Protein AF-A0A2V8DUU5-F1 (afdb_monomer_lite)

Structure (mmCIF, N/CA/C/O backbone):
data_AF-A0A2V8DUU5-F1
#
_entry.id   AF-A0A2V8DUU5-F1
#
loop_
_atom_site.group_PDB
_atom_site.id
_atom_site.type_symbol
_atom_site.label_atom_id
_atom_site.label_alt_id
_atom_site.label_comp_id
_atom_site.label_asym_id
_atom_site.label_entity_id
_atom_site.label_seq_id
_atom_site.pdbx_PDB_ins_code
_atom_site.Cartn_x
_atom_site.Cartn_y
_atom_site.Cartn_z
_atom_site.occupancy
_atom_site.B_iso_or_equiv
_atom_site.auth_seq_id
_atom_site.auth_comp_id
_atom_site.auth_asym_id
_atom_site.auth_atom_id
_atom_site.pdbx_PDB_model_num
ATOM 1 N N . VAL A 1 1 ? -7.446 -11.261 8.308 1.00 79.44 1 VAL A N 1
ATOM 2 C CA . VAL A 1 1 ? -7.338 -10.380 7.118 1.00 79.44 1 VAL A CA 1
ATOM 3 C C . VAL A 1 1 ? -8.098 -9.105 7.438 1.00 79.44 1 VAL A C 1
ATOM 5 O O . VAL A 1 1 ? -9.087 -9.216 8.153 1.00 79.44 1 VAL A O 1
ATOM 8 N N . GLY A 1 2 ? -7.626 -7.940 6.999 1.00 85.62 2 GLY A N 1
ATOM 9 C CA . GLY A 1 2 ? -8.316 -6.658 7.188 1.00 85.62 2 GLY A CA 1
ATOM 10 C C . GLY A 1 2 ? -8.576 -5.980 5.847 1.00 85.62 2 GLY A C 1
ATOM 11 O O . GLY A 1 2 ? -7.905 -6.306 4.865 1.00 85.62 2 GLY A O 1
ATOM 12 N N . THR A 1 3 ? -9.528 -5.055 5.820 1.00 90.81 3 THR A N 1
ATOM 13 C CA . THR A 1 3 ? -9.942 -4.325 4.614 1.00 90.81 3 THR A CA 1
ATOM 14 C C . THR A 1 3 ? -9.592 -2.851 4.772 1.00 90.81 3 THR A C 1
ATOM 16 O O . THR A 1 3 ? -9.821 -2.277 5.831 1.00 90.81 3 THR A O 1
ATOM 19 N N . VAL A 1 4 ? -9.029 -2.225 3.736 1.00 90.50 4 VAL A N 1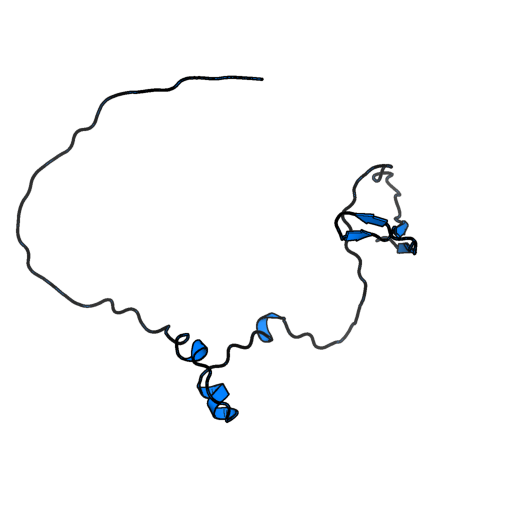
ATOM 20 C CA . VAL A 1 4 ? -8.810 -0.770 3.728 1.00 90.50 4 VAL A CA 1
ATOM 21 C C . VAL A 1 4 ? -10.163 -0.085 3.547 1.00 90.50 4 VAL A C 1
ATOM 23 O O . VAL A 1 4 ? -10.804 -0.289 2.519 1.00 90.50 4 VAL A O 1
ATOM 26 N N . SER A 1 5 ? -10.589 0.706 4.530 1.00 90.62 5 SER A N 1
ATOM 27 C CA . SER A 1 5 ? -11.880 1.406 4.515 1.00 90.62 5 SER A CA 1
ATOM 28 C C . SER A 1 5 ? -11.758 2.857 4.052 1.00 90.62 5 SER A C 1
ATOM 30 O O . SER A 1 5 ? -12.640 3.351 3.353 1.00 90.62 5 SER A O 1
ATOM 32 N N . GLN A 1 6 ? -10.649 3.537 4.363 1.00 91.12 6 GLN A N 1
ATOM 33 C CA . GLN A 1 6 ? -10.420 4.917 3.926 1.00 91.12 6 GLN A CA 1
ATOM 34 C C . GLN A 1 6 ? -8.934 5.233 3.735 1.00 91.12 6 GLN A C 1
ATOM 36 O O . GLN A 1 6 ? -8.104 4.872 4.566 1.00 91.12 6 GLN A O 1
ATOM 41 N N . ILE A 1 7 ? -8.610 6.003 2.694 1.00 92.56 7 ILE A N 1
ATOM 42 C CA . ILE A 1 7 ? -7.310 6.667 2.522 1.00 92.56 7 ILE A CA 1
ATOM 43 C C . ILE A 1 7 ? -7.544 8.176 2.654 1.00 92.56 7 ILE A C 1
ATOM 45 O O . ILE A 1 7 ? -8.390 8.737 1.958 1.00 92.56 7 ILE A O 1
ATOM 49 N N . ARG A 1 8 ? -6.822 8.845 3.557 1.00 93.19 8 ARG A N 1
ATOM 50 C CA . ARG A 1 8 ? -6.880 10.303 3.732 1.00 93.19 8 ARG A CA 1
ATOM 51 C C . ARG A 1 8 ? -5.931 10.967 2.743 1.00 93.19 8 ARG A C 1
ATOM 53 O O . ARG A 1 8 ? -4.725 10.749 2.807 1.00 93.19 8 ARG A O 1
ATOM 60 N N . LEU A 1 9 ? -6.472 11.807 1.864 1.00 91.62 9 LEU A N 1
ATOM 61 C CA . LEU A 1 9 ? -5.721 12.520 0.819 1.00 91.62 9 LEU A CA 1
ATOM 62 C C . LEU A 1 9 ? -5.094 13.839 1.312 1.00 91.62 9 LEU A C 1
ATOM 64 O O . LEU A 1 9 ? -4.756 14.709 0.517 1.00 91.62 9 LEU A O 1
ATOM 68 N N . GLN A 1 10 ? -4.937 13.985 2.628 1.00 93.44 10 GLN A N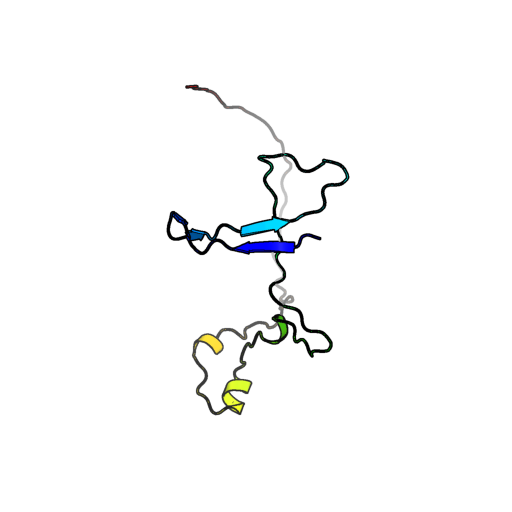 1
ATOM 69 C CA . GLN A 1 10 ? -4.241 15.086 3.291 1.00 93.44 10 GLN A CA 1
ATOM 70 C C . GLN A 1 10 ? -2.940 14.521 3.885 1.00 93.44 10 GLN A C 1
ATOM 72 O O . GLN A 1 10 ? -2.946 14.078 5.037 1.00 93.44 10 GLN A O 1
ATOM 77 N N . PRO A 1 11 ? -1.855 14.420 3.095 1.00 92.38 11 PRO A N 1
ATOM 78 C CA . PRO A 1 11 ? -0.610 13.837 3.570 1.00 92.38 11 PRO A CA 1
ATOM 79 C C . PRO A 1 11 ? 0.106 14.758 4.558 1.00 92.38 11 PRO A C 1
ATOM 81 O O . PRO A 1 11 ? 0.022 15.982 4.467 1.00 92.38 11 PRO A O 1
ATOM 84 N N . VAL A 1 12 ? 0.886 14.156 5.453 1.00 94.19 12 VAL A N 1
ATOM 85 C CA . VAL A 1 12 ? 1.849 14.870 6.301 1.00 94.19 12 VAL A CA 1
ATOM 86 C C . VAL A 1 12 ? 3.254 14.561 5.792 1.00 94.19 12 VAL A C 1
ATOM 88 O O . VAL A 1 12 ? 3.574 13.399 5.533 1.00 94.19 12 VAL A O 1
ATOM 91 N N . VAL A 1 13 ? 4.086 15.592 5.636 1.00 93.62 13 VAL A N 1
ATOM 92 C CA . VAL A 1 13 ? 5.482 15.461 5.194 1.00 93.62 13 VAL A CA 1
ATOM 93 C C . VAL A 1 13 ? 6.409 15.752 6.369 1.00 93.62 13 VAL A C 1
ATOM 95 O O . VAL A 1 13 ? 6.372 16.841 6.935 1.00 93.62 13 VAL A O 1
ATOM 98 N N . VAL A 1 14 ? 7.253 14.784 6.726 1.00 96.12 14 VAL A N 1
ATOM 99 C CA . VAL A 1 14 ? 8.270 14.909 7.783 1.00 96.12 14 VAL A CA 1
ATOM 100 C C . VAL A 1 14 ? 9.574 14.330 7.248 1.00 96.12 14 VAL A C 1
ATOM 102 O O . VAL A 1 14 ? 9.572 13.225 6.720 1.00 96.12 14 VAL A O 1
ATOM 105 N N . GLN A 1 15 ? 10.685 15.071 7.346 1.00 94.44 15 GLN A N 1
ATOM 106 C CA . GLN A 1 15 ? 12.018 14.615 6.900 1.00 94.44 15 GLN A CA 1
ATOM 107 C C . GLN A 1 15 ? 12.034 14.062 5.454 1.00 94.44 15 GLN A C 1
ATOM 109 O O . GLN A 1 15 ? 12.662 13.046 5.171 1.00 94.44 15 GLN A O 1
ATOM 114 N N . ASN A 1 16 ? 11.327 14.731 4.534 1.00 94.19 16 ASN A N 1
ATOM 115 C CA . ASN A 1 16 ? 11.126 14.319 3.132 1.00 94.19 16 ASN A CA 1
ATOM 116 C C . ASN A 1 16 ? 10.337 13.004 2.927 1.00 94.19 16 ASN A C 1
ATOM 118 O O . ASN A 1 16 ? 10.271 12.497 1.809 1.00 94.19 16 ASN A O 1
ATOM 122 N N . VAL A 1 17 ? 9.694 12.470 3.970 1.00 94.00 17 VAL A N 1
ATOM 123 C CA . VAL A 1 17 ? 8.802 11.303 3.898 1.00 94.00 17 VAL A CA 1
ATOM 124 C C . VAL A 1 17 ? 7.345 11.766 3.867 1.00 94.00 17 VAL A C 1
ATOM 126 O O . VAL A 1 17 ? 6.852 12.369 4.821 1.00 94.00 17 VAL A O 1
ATOM 129 N N . THR A 1 18 ? 6.639 11.455 2.779 1.00 93.50 18 THR A N 1
ATOM 130 C CA . THR A 1 18 ? 5.207 11.750 2.604 1.00 93.50 18 THR A CA 1
ATOM 131 C C . THR A 1 18 ? 4.353 10.606 3.147 1.00 93.50 18 THR A C 1
ATOM 133 O O . THR A 1 18 ? 4.398 9.495 2.621 1.00 93.50 18 THR A O 1
ATOM 136 N N . THR A 1 19 ? 3.541 10.874 4.171 1.00 93.81 19 THR A N 1
ATOM 137 C CA . THR A 1 19 ? 2.710 9.862 4.845 1.00 93.81 19 THR A CA 1
ATOM 138 C C . THR A 1 19 ? 1.221 10.111 4.616 1.00 93.81 19 THR A C 1
ATOM 140 O O . THR A 1 19 ? 0.707 11.174 4.963 1.00 93.81 19 THR A O 1
ATOM 143 N N . TYR A 1 20 ? 0.512 9.107 4.088 1.00 93.12 20 TYR A N 1
ATOM 144 C CA . TYR A 1 20 ? -0.946 9.114 3.923 1.00 93.12 20 TYR A CA 1
ATOM 145 C C . TYR A 1 20 ? -1.620 8.290 5.027 1.00 93.12 20 TYR A C 1
ATOM 147 O O . TYR A 1 20 ? -1.414 7.079 5.131 1.00 93.12 20 TYR A O 1
ATOM 155 N N . GLY A 1 21 ? -2.457 8.935 5.843 1.00 91.69 21 GLY A N 1
ATOM 156 C CA . GLY A 1 21 ? -3.225 8.249 6.883 1.00 91.69 21 GLY A CA 1
ATOM 157 C C . GLY A 1 21 ? -4.255 7.294 6.274 1.00 91.69 21 GLY A C 1
ATOM 158 O O . GLY A 1 21 ? -5.112 7.722 5.506 1.00 91.69 21 GLY A O 1
ATOM 159 N N . THR A 1 22 ? -4.194 6.010 6.626 1.00 91.62 22 THR A N 1
ATOM 160 C CA . THR A 1 22 ? -5.105 4.972 6.113 1.00 91.62 22 THR A CA 1
ATOM 161 C C . THR A 1 22 ? -5.859 4.320 7.269 1.00 91.62 22 THR A C 1
ATOM 163 O O . THR A 1 22 ? -5.248 3.962 8.275 1.00 91.62 22 THR A O 1
ATOM 166 N N . ILE A 1 23 ? -7.176 4.163 7.131 1.00 92.00 23 ILE A N 1
ATOM 167 C CA . ILE A 1 23 ? -8.042 3.443 8.074 1.00 92.00 23 ILE A CA 1
ATOM 168 C C . ILE A 1 23 ? -8.267 2.028 7.534 1.00 92.00 23 ILE A C 1
ATOM 170 O O . ILE A 1 23 ? -8.483 1.834 6.333 1.00 92.00 23 ILE A O 1
ATOM 174 N N . ILE A 1 24 ? -8.138 1.036 8.416 1.00 92.31 24 ILE A N 1
ATOM 175 C CA . ILE A 1 24 ? -8.194 -0.388 8.082 1.00 92.31 24 ILE A CA 1
ATOM 176 C C . ILE A 1 24 ? -9.080 -1.088 9.105 1.00 92.31 24 ILE A C 1
ATOM 178 O O . ILE A 1 24 ? -8.789 -1.073 10.302 1.00 92.31 24 ILE A O 1
ATOM 182 N N . ASP A 1 25 ? -10.112 -1.760 8.615 1.00 92.12 25 ASP A N 1
ATOM 183 C CA . ASP A 1 25 ? -11.061 -2.488 9.442 1.00 92.12 25 ASP A CA 1
ATOM 184 C C . ASP A 1 25 ? -10.556 -3.924 9.640 1.00 92.12 25 ASP A C 1
ATOM 186 O O . ASP A 1 25 ? -10.277 -4.653 8.679 1.00 92.12 25 ASP A O 1
ATOM 190 N N . VAL A 1 26 ? -10.412 -4.340 10.902 1.00 91.94 26 VAL A N 1
ATOM 191 C CA . VAL A 1 26 ? -9.878 -5.656 11.284 1.00 91.94 26 VAL A CA 1
ATOM 192 C C . VAL A 1 26 ? -10.810 -6.323 12.303 1.00 91.94 26 VAL A C 1
ATOM 194 O O . VAL A 1 26 ? -11.042 -5.753 13.369 1.00 91.94 26 VAL A O 1
ATOM 197 N N . PRO A 1 27 ? -11.313 -7.547 12.046 1.00 91.69 27 PRO A N 1
ATOM 198 C CA . PRO A 1 27 ? -12.106 -8.286 13.027 1.00 91.69 27 PRO A CA 1
ATOM 199 C C . PRO A 1 27 ? -11.295 -8.609 14.295 1.00 91.69 27 PRO A C 1
ATOM 201 O O . PRO A 1 27 ? -10.339 -9.381 14.243 1.00 91.69 27 PRO A O 1
ATOM 204 N N . ASN A 1 28 ? -11.702 -8.058 15.443 1.00 92.44 28 ASN A N 1
ATOM 205 C CA . ASN A 1 28 ? -11.018 -8.195 16.739 1.00 92.44 28 ASN A CA 1
ATOM 206 C C . ASN A 1 28 ? -11.868 -8.988 17.754 1.00 92.44 28 ASN A C 1
ATOM 208 O O . ASN A 1 28 ? -12.138 -8.508 18.852 1.00 92.44 28 ASN A O 1
ATOM 212 N N . LYS A 1 29 ? -12.331 -10.190 17.375 1.00 91.69 29 LYS A N 1
ATOM 213 C CA . LYS A 1 29 ? -13.256 -11.007 18.196 1.00 91.69 29 LYS A CA 1
ATOM 214 C C . LYS A 1 29 ? -12.721 -11.314 19.602 1.00 91.69 29 LYS A C 1
ATOM 216 O O . LYS A 1 29 ? -13.489 -11.319 20.553 1.00 91.69 29 LYS A O 1
ATOM 221 N N . ASP A 1 30 ? -11.409 -11.506 19.717 1.00 91.75 30 ASP A N 1
ATOM 222 C CA . ASP A 1 30 ? -10.736 -11.870 20.970 1.00 91.75 30 ASP A CA 1
ATOM 223 C C . ASP A 1 30 ? -10.259 -10.647 21.785 1.00 91.75 30 ASP A C 1
ATOM 225 O O . ASP A 1 30 ? -9.537 -10.814 22.766 1.00 91.75 30 ASP A O 1
ATOM 229 N N . LEU A 1 31 ? -10.561 -9.416 21.341 1.00 89.00 31 LEU A N 1
ATOM 230 C CA . LEU A 1 31 ? -10.113 -8.147 21.947 1.00 89.00 31 LEU A CA 1
ATOM 231 C C . LEU A 1 31 ? -8.586 -8.029 22.170 1.00 89.00 31 LEU A C 1
ATOM 233 O O . LEU A 1 31 ? -8.115 -7.276 23.025 1.00 89.00 31 LEU A O 1
ATOM 237 N N . LYS A 1 32 ? -7.791 -8.750 21.368 1.00 89.94 32 LYS A N 1
ATOM 238 C CA . LYS A 1 32 ? -6.318 -8.783 21.449 1.00 89.94 32 LYS A CA 1
ATOM 239 C C . LYS A 1 32 ? -5.663 -7.481 20.988 1.00 89.94 32 LYS A C 1
ATOM 241 O O . LYS A 1 32 ? -4.577 -7.153 21.458 1.00 89.94 32 LYS A O 1
ATOM 246 N N . LEU A 1 33 ? -6.306 -6.744 20.080 1.00 90.44 33 LEU A N 1
ATOM 247 C CA . LEU A 1 33 ? -5.847 -5.424 19.643 1.00 90.44 33 LEU A CA 1
ATOM 248 C C . LEU A 1 33 ? -6.426 -4.341 20.562 1.00 90.44 33 LEU A C 1
ATOM 250 O O . LEU A 1 33 ? -7.645 -4.246 20.710 1.00 90.44 33 LEU A O 1
ATOM 254 N N . LYS A 1 34 ? -5.548 -3.524 21.152 1.00 92.00 34 LYS A N 1
ATOM 255 C CA . LYS A 1 34 ? -5.885 -2.393 22.030 1.00 92.00 34 LYS A CA 1
ATOM 256 C C . LYS A 1 34 ? -5.544 -1.054 21.355 1.00 92.00 34 LYS A C 1
ATOM 258 O O . LYS A 1 34 ? -4.622 -1.012 20.536 1.00 92.00 34 LYS A O 1
ATOM 263 N N . PRO A 1 35 ? -6.232 0.051 21.704 1.00 92.00 35 PRO A N 1
ATOM 264 C CA . PRO A 1 35 ? -5.844 1.392 21.268 1.00 92.00 35 PRO A CA 1
ATOM 265 C C . PRO A 1 35 ? -4.381 1.704 21.617 1.00 92.00 35 PRO A C 1
ATOM 267 O O . PRO A 1 35 ? -3.893 1.299 22.670 1.00 92.00 35 PRO A O 1
ATOM 270 N N . GLY A 1 36 ? -3.681 2.410 20.726 1.00 91.88 36 GLY A N 1
ATOM 271 C CA . GLY A 1 36 ? -2.267 2.768 20.903 1.00 91.88 36 GLY A CA 1
ATOM 272 C C . GLY A 1 36 ? -1.251 1.658 20.590 1.00 91.88 36 G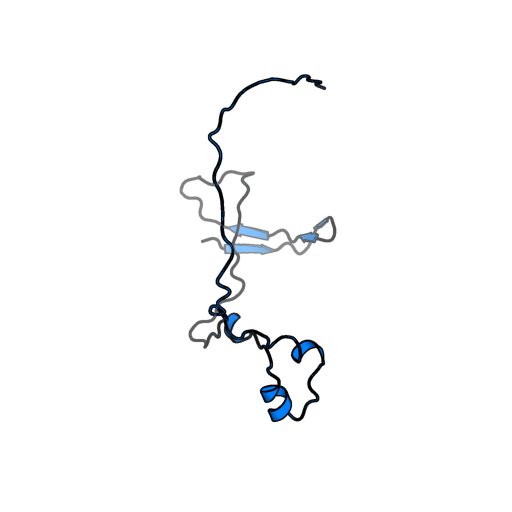LY A C 1
ATOM 273 O O . GLY A 1 36 ? -0.053 1.914 20.660 1.00 91.88 36 GLY A O 1
ATOM 274 N N . MET A 1 37 ? -1.679 0.445 20.217 1.00 95.56 37 MET A N 1
ATOM 275 C CA . MET A 1 37 ? -0.750 -0.604 19.777 1.00 95.56 37 MET A CA 1
ATOM 276 C C . MET A 1 37 ? -0.180 -0.326 18.380 1.00 95.56 37 MET A C 1
ATOM 278 O O . MET A 1 37 ? -0.923 -0.102 17.425 1.00 95.56 37 MET A O 1
ATOM 282 N N . THR A 1 38 ? 1.140 -0.450 18.239 1.00 93.31 38 THR A N 1
ATOM 283 C CA . THR A 1 38 ? 1.823 -0.445 16.938 1.00 93.31 38 THR A CA 1
ATOM 284 C C . THR A 1 38 ? 1.638 -1.786 16.228 1.00 93.31 38 THR A C 1
ATOM 286 O O . THR A 1 38 ? 1.900 -2.841 16.806 1.00 93.31 38 THR A O 1
ATOM 289 N N . ALA A 1 39 ? 1.244 -1.757 14.953 1.00 89.44 39 ALA A N 1
ATOM 290 C CA . ALA A 1 39 ? 1.111 -2.944 14.111 1.00 89.44 39 ALA A CA 1
ATOM 291 C C . ALA A 1 39 ? 1.936 -2.805 12.825 1.00 89.44 39 ALA A C 1
ATOM 293 O O . ALA A 1 39 ? 1.831 -1.809 12.113 1.00 89.44 39 ALA A O 1
ATOM 294 N N . ASN A 1 40 ? 2.717 -3.837 12.495 1.00 92.19 40 ASN A N 1
ATOM 295 C CA . ASN A 1 40 ? 3.362 -3.956 11.189 1.00 92.19 40 ASN A CA 1
ATOM 296 C C . ASN A 1 40 ? 2.396 -4.615 10.200 1.00 92.19 40 ASN A C 1
ATOM 298 O O . ASN A 1 40 ? 1.849 -5.683 10.480 1.00 92.19 40 ASN A O 1
ATOM 302 N N . LEU A 1 41 ? 2.201 -3.997 9.036 1.00 89.94 41 LEU A N 1
ATOM 303 C CA . LEU A 1 41 ? 1.217 -4.423 8.042 1.00 89.94 41 LEU A CA 1
ATOM 304 C C . LEU A 1 41 ? 1.886 -4.739 6.701 1.00 89.94 41 LEU A C 1
ATOM 306 O O . LEU A 1 41 ? 2.833 -4.077 6.287 1.00 89.94 41 LEU A O 1
ATOM 310 N N . LYS A 1 42 ? 1.360 -5.747 5.999 1.00 91.50 42 LYS A N 1
ATOM 311 C CA . LYS A 1 42 ? 1.725 -6.068 4.612 1.00 91.50 42 LYS A CA 1
ATOM 312 C C . LYS A 1 42 ? 0.495 -5.852 3.739 1.00 91.50 42 LYS A C 1
ATOM 314 O O . LYS A 1 42 ? -0.474 -6.599 3.853 1.00 91.50 42 LYS A O 1
ATOM 319 N N . VAL A 1 43 ? 0.528 -4.824 2.895 1.00 90.81 43 VAL A N 1
ATOM 320 C CA . VAL A 1 43 ? -0.591 -4.448 2.020 1.00 90.81 43 VAL A CA 1
ATOM 321 C C . VAL A 1 43 ? -0.407 -5.093 0.649 1.00 90.81 43 VAL A C 1
ATOM 323 O O . VAL A 1 43 ? 0.624 -4.910 0.003 1.00 90.81 43 VAL A O 1
ATOM 326 N N . GLN A 1 44 ? -1.406 -5.848 0.187 1.00 91.44 44 GLN A N 1
ATOM 327 C CA . GLN A 1 44 ? -1.407 -6.413 -1.160 1.00 91.44 44 GLN A CA 1
ATOM 328 C C . GLN A 1 44 ? -2.060 -5.433 -2.143 1.00 91.44 44 GLN A C 1
ATOM 330 O O . GLN A 1 44 ? -3.280 -5.348 -2.212 1.00 91.44 44 GLN A O 1
ATOM 335 N N . ILE A 1 45 ? -1.241 -4.724 -2.925 1.00 92.19 45 ILE A N 1
ATOM 336 C CA . ILE A 1 45 ? -1.715 -3.749 -3.927 1.00 92.19 45 ILE A CA 1
ATOM 337 C C . ILE A 1 45 ? -2.217 -4.391 -5.230 1.00 92.19 45 ILE A C 1
ATOM 339 O O . ILE A 1 45 ? -3.010 -3.799 -5.953 1.00 92.19 45 ILE A O 1
ATOM 343 N N . ALA A 1 46 ? -1.748 -5.601 -5.551 1.00 92.19 46 ALA A N 1
ATOM 344 C CA . ALA A 1 46 ? -2.099 -6.297 -6.781 1.00 92.19 46 ALA A CA 1
ATOM 345 C C . ALA A 1 46 ? -2.077 -7.820 -6.597 1.00 92.19 46 ALA A C 1
ATOM 347 O O . ALA A 1 46 ? -1.285 -8.382 -5.832 1.00 92.19 46 ALA A O 1
ATOM 348 N N . ARG A 1 47 ? -2.935 -8.502 -7.357 1.00 92.56 47 ARG A N 1
ATOM 349 C CA . ARG A 1 47 ? -2.934 -9.957 -7.524 1.00 92.56 47 ARG A CA 1
ATOM 350 C C . ARG A 1 47 ? -3.180 -10.286 -8.992 1.00 92.56 47 ARG A C 1
ATOM 352 O O . ARG A 1 47 ? -3.993 -9.635 -9.648 1.00 92.56 47 ARG A O 1
ATOM 359 N N . ARG A 1 48 ? -2.464 -11.285 -9.499 1.00 94.19 48 ARG A N 1
ATOM 360 C CA . ARG A 1 48 ? -2.682 -11.927 -10.799 1.00 94.19 48 ARG A CA 1
ATOM 361 C C . ARG A 1 48 ? -2.560 -13.434 -10.572 1.00 94.19 48 ARG A C 1
ATOM 363 O O . ARG A 1 48 ? -1.681 -13.851 -9.815 1.00 94.19 48 ARG A O 1
ATOM 370 N N . ALA A 1 49 ? -3.471 -14.203 -11.149 1.00 94.75 49 ALA A N 1
ATOM 371 C CA . ALA A 1 49 ? -3.392 -15.659 -11.225 1.00 94.75 49 ALA A CA 1
ATOM 372 C C . ALA A 1 49 ? -2.884 -16.051 -12.621 1.00 94.75 49 ALA A C 1
ATOM 374 O O . ALA A 1 49 ? -2.900 -15.210 -13.518 1.00 94.75 49 ALA A O 1
ATOM 375 N N . ASP A 1 50 ? -2.403 -17.285 -12.770 1.00 94.50 50 ASP A N 1
ATOM 376 C CA . ASP A 1 50 ? -2.161 -17.928 -14.073 1.00 94.50 50 ASP A CA 1
ATOM 377 C C . ASP A 1 50 ? -1.240 -17.146 -15.033 1.00 94.50 50 ASP A C 1
ATOM 379 O O . ASP A 1 50 ? -1.403 -17.150 -16.250 1.00 94.50 50 ASP A O 1
ATOM 383 N N . VAL A 1 51 ? -0.230 -16.474 -14.466 1.00 94.44 51 VAL A N 1
ATOM 384 C CA . VAL A 1 51 ? 0.813 -15.740 -15.202 1.00 94.44 51 VAL A CA 1
ATOM 385 C C . VAL A 1 51 ? 2.155 -16.466 -15.151 1.00 94.44 51 VAL A C 1
ATOM 387 O O . VAL A 1 51 ? 2.538 -17.006 -14.111 1.00 94.44 51 VAL A O 1
ATOM 390 N N . LEU A 1 52 ? 2.918 -16.404 -16.246 1.00 93.50 52 LEU A N 1
ATOM 391 C CA . LEU A 1 52 ? 4.320 -16.823 -16.262 1.00 93.50 52 LEU A CA 1
ATOM 392 C C . LEU A 1 52 ? 5.155 -15.872 -15.387 1.00 93.50 52 LEU A C 1
ATOM 394 O O . LEU A 1 52 ? 5.031 -14.651 -15.485 1.00 93.50 52 LEU A O 1
ATOM 398 N N . ARG A 1 53 ? 6.007 -16.423 -14.514 1.00 93.19 53 ARG A N 1
ATOM 399 C CA . ARG A 1 53 ? 6.824 -15.650 -13.563 1.00 93.19 53 ARG A CA 1
ATOM 400 C C . ARG A 1 53 ? 8.291 -16.030 -13.724 1.00 93.19 53 ARG A C 1
ATOM 402 O O . ARG A 1 53 ? 8.656 -17.176 -13.488 1.00 93.19 53 ARG A O 1
ATOM 409 N N . VAL A 1 54 ? 9.125 -15.058 -14.081 1.00 93.25 54 VAL A N 1
ATOM 410 C CA . VAL A 1 54 ? 10.584 -15.221 -14.163 1.00 93.25 54 VAL A CA 1
ATOM 411 C C . VAL A 1 54 ? 11.211 -14.720 -12.854 1.00 93.25 54 VAL A C 1
ATOM 413 O O . VAL A 1 54 ? 10.894 -13.607 -12.431 1.00 93.25 54 VAL A O 1
ATOM 416 N N . PRO A 1 55 ? 12.082 -15.494 -12.176 1.00 93.12 55 PRO A N 1
ATOM 417 C CA . PRO A 1 55 ? 12.782 -15.016 -10.985 1.00 93.12 55 PRO A CA 1
ATOM 418 C C . PRO A 1 55 ? 13.740 -13.862 -11.308 1.00 93.12 55 PRO A C 1
ATOM 420 O O . PRO A 1 55 ? 14.492 -13.941 -12.277 1.00 93.12 55 PRO A O 1
ATOM 423 N N . ASN A 1 56 ? 13.825 -12.848 -10.439 1.00 93.31 56 ASN A N 1
ATOM 424 C CA . ASN A 1 56 ? 14.743 -11.706 -10.617 1.00 93.31 56 ASN A CA 1
ATOM 425 C C . ASN A 1 56 ? 16.218 -12.118 -10.810 1.00 93.31 56 ASN A C 1
ATOM 427 O O . ASN A 1 56 ? 16.989 -11.378 -11.414 1.00 93.31 56 ASN A O 1
ATOM 431 N N . ALA A 1 57 ? 16.621 -13.291 -10.309 1.00 90.38 57 ALA A N 1
ATOM 432 C CA . ALA A 1 57 ? 17.959 -13.836 -10.521 1.00 90.38 57 ALA A CA 1
ATOM 433 C C . ALA A 1 57 ? 18.246 -14.186 -11.994 1.00 90.38 57 ALA A C 1
ATOM 435 O O . ALA A 1 57 ? 19.374 -14.001 -12.433 1.00 90.38 57 ALA A O 1
ATOM 436 N N . ALA A 1 58 ? 17.242 -14.621 -12.765 1.00 90.44 58 ALA A N 1
ATOM 437 C CA . ALA A 1 58 ? 17.391 -14.939 -14.187 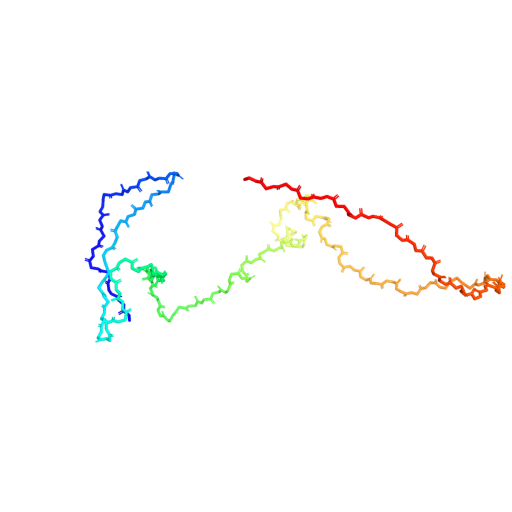1.00 90.44 58 ALA A CA 1
ATOM 438 C C . ALA A 1 58 ? 17.505 -13.684 -15.073 1.00 90.44 58 ALA A C 1
ATOM 440 O O . ALA A 1 58 ? 18.032 -13.757 -16.176 1.00 90.44 58 ALA A O 1
ATOM 441 N N . LEU A 1 59 ? 17.071 -12.519 -14.573 1.00 89.44 59 LEU A N 1
ATOM 442 C CA . LEU A 1 59 ? 17.263 -11.222 -15.233 1.00 89.44 59 LEU A CA 1
ATOM 443 C C . LEU A 1 59 ? 18.667 -10.630 -14.997 1.00 89.44 59 LEU A C 1
ATOM 445 O O . LEU A 1 59 ? 18.995 -9.586 -15.559 1.00 89.44 59 LEU A O 1
ATOM 449 N N . ARG A 1 60 ? 19.507 -11.254 -14.155 1.00 88.56 60 ARG A N 1
ATOM 450 C CA . ARG A 1 60 ? 20.878 -10.785 -13.902 1.00 88.56 60 ARG A CA 1
ATOM 451 C C . ARG A 1 60 ? 21.785 -11.126 -15.077 1.00 88.56 60 ARG A C 1
ATOM 453 O O . ARG A 1 60 ? 22.475 -12.141 -15.079 1.00 88.56 60 ARG A O 1
ATOM 460 N N . PHE A 1 61 ? 21.816 -10.226 -16.046 1.00 84.88 61 PHE A N 1
ATOM 461 C CA . PHE A 1 61 ? 22.727 -10.302 -17.173 1.00 84.88 61 PHE A CA 1
ATOM 462 C C . PHE A 1 61 ? 24.157 -9.910 -16.764 1.00 84.88 61 PHE A C 1
ATOM 464 O O . PHE A 1 61 ? 24.391 -8.874 -16.139 1.00 84.88 61 PHE A O 1
ATOM 471 N N . ARG A 1 62 ? 25.122 -10.758 -17.123 1.00 83.56 62 ARG A N 1
ATOM 472 C CA . ARG A 1 62 ? 26.560 -10.474 -17.085 1.00 83.56 62 ARG A CA 1
ATOM 473 C C . ARG A 1 62 ? 27.094 -10.774 -18.488 1.00 83.56 62 ARG A C 1
ATOM 475 O O . ARG A 1 62 ? 27.304 -11.949 -18.782 1.00 83.56 62 ARG A O 1
ATOM 482 N N . PRO A 1 63 ? 27.228 -9.772 -19.372 1.00 80.12 63 PRO A N 1
ATOM 483 C CA . PRO A 1 63 ? 27.699 -10.025 -20.726 1.00 80.12 63 PRO A CA 1
ATOM 484 C C . PRO A 1 63 ? 29.146 -10.526 -20.690 1.00 80.12 63 PRO A C 1
ATOM 486 O O . PRO A 1 63 ? 29.995 -9.909 -20.045 1.00 80.12 63 PRO A O 1
ATOM 489 N N . SER A 1 64 ? 29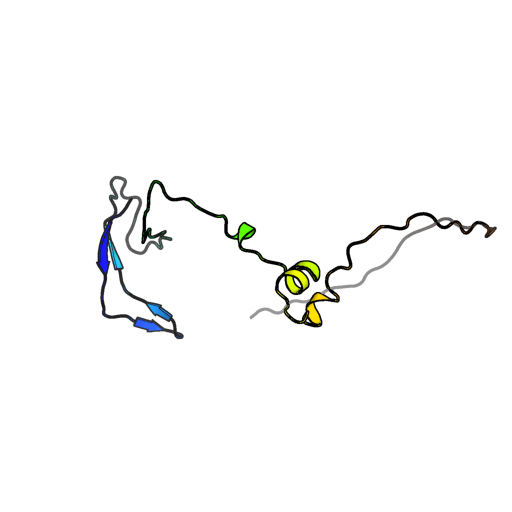.425 -11.633 -21.380 1.00 81.94 64 SER A N 1
ATOM 490 C CA . SER A 1 64 ? 30.796 -12.012 -21.726 1.00 81.94 64 SER A CA 1
ATOM 491 C C . SER A 1 64 ? 31.241 -11.271 -22.988 1.00 81.94 64 SER A C 1
ATOM 493 O O . SER A 1 64 ? 30.419 -10.732 -23.734 1.00 81.94 64 SER A O 1
ATOM 495 N N . THR A 1 65 ? 32.547 -11.290 -23.254 1.00 78.88 65 THR A N 1
ATOM 496 C CA . THR A 1 65 ? 33.152 -10.855 -24.525 1.00 78.88 65 THR A CA 1
ATOM 497 C C . THR A 1 65 ? 32.430 -11.427 -25.744 1.00 78.88 65 THR A C 1
ATOM 499 O O . THR A 1 65 ? 32.213 -10.720 -26.723 1.00 78.88 65 THR A O 1
ATOM 502 N N . ASP A 1 66 ? 31.999 -12.684 -25.655 1.00 79.38 66 ASP A N 1
ATOM 503 C CA . ASP A 1 66 ? 31.369 -13.420 -26.755 1.00 79.38 66 ASP A CA 1
ATOM 504 C C . ASP A 1 66 ? 29.956 -12.901 -27.052 1.00 79.38 66 ASP A C 1
ATOM 506 O O . ASP A 1 66 ? 29.519 -12.917 -28.199 1.00 79.38 66 ASP A O 1
ATOM 510 N N . VAL A 1 67 ? 29.250 -12.387 -26.035 1.00 80.94 67 VAL A N 1
ATOM 511 C CA . VAL A 1 67 ? 27.922 -11.782 -26.215 1.00 80.94 67 VAL A CA 1
ATOM 512 C C . VAL A 1 67 ? 28.031 -10.412 -26.885 1.00 80.94 67 VAL A C 1
ATOM 514 O O . VAL A 1 67 ? 27.229 -10.110 -27.760 1.00 80.94 67 VAL A O 1
ATOM 517 N N . PHE A 1 68 ? 29.042 -9.606 -26.545 1.00 78.88 68 PHE A N 1
ATOM 518 C CA . PHE A 1 68 ? 29.327 -8.360 -27.272 1.00 78.88 68 PHE A CA 1
ATOM 519 C C . PHE A 1 68 ? 29.738 -8.630 -28.725 1.00 78.88 68 PHE A C 1
ATOM 521 O O . PHE A 1 68 ? 29.219 -7.987 -29.633 1.00 78.88 68 PHE A O 1
ATOM 528 N N . ALA A 1 69 ? 30.591 -9.636 -28.954 1.00 77.62 69 ALA A N 1
ATOM 529 C CA . ALA A 1 69 ? 30.983 -10.061 -30.296 1.00 77.62 69 ALA A CA 1
ATOM 530 C C . ALA A 1 69 ? 29.785 -10.555 -31.129 1.00 77.62 69 ALA A C 1
ATOM 532 O O . ALA A 1 69 ? 29.678 -10.211 -32.300 1.00 77.62 69 ALA A O 1
ATOM 533 N N . ALA A 1 70 ? 28.849 -11.298 -30.528 1.00 79.44 70 ALA A N 1
ATOM 534 C CA . ALA A 1 70 ? 27.615 -11.735 -31.189 1.00 79.44 70 ALA A CA 1
ATOM 535 C C . ALA A 1 70 ? 26.609 -10.596 -31.456 1.00 79.44 70 ALA A C 1
ATOM 537 O O . ALA A 1 70 ? 25.710 -10.759 -32.279 1.00 79.44 70 ALA A O 1
ATOM 538 N N . LEU A 1 71 ? 26.746 -9.459 -30.767 1.00 80.62 71 LEU A N 1
ATOM 539 C CA . LEU A 1 71 ? 25.919 -8.259 -30.935 1.00 80.62 71 LEU A CA 1
ATOM 540 C C . LEU A 1 71 ? 26.594 -7.174 -31.798 1.00 80.62 71 LEU A C 1
ATOM 542 O O . LEU A 1 71 ? 25.992 -6.129 -32.016 1.00 80.62 71 LEU A O 1
ATOM 546 N N . ASN A 1 72 ? 27.814 -7.414 -32.302 1.00 78.44 72 ASN A N 1
ATOM 547 C CA . ASN A 1 72 ? 28.655 -6.444 -33.023 1.00 78.44 72 ASN A CA 1
ATOM 548 C C . ASN A 1 72 ? 28.928 -5.126 -32.257 1.00 78.44 72 ASN A C 1
ATOM 550 O O . ASN A 1 72 ? 29.231 -4.102 -32.870 1.00 78.44 72 ASN A O 1
ATOM 554 N N . GLU A 1 73 ? 28.868 -5.150 -30.925 1.00 78.69 73 GLU A N 1
ATOM 555 C CA . GLU A 1 73 ? 29.121 -3.987 -30.062 1.00 78.69 73 GLU A CA 1
ATOM 556 C C . GLU A 1 73 ? 30.571 -4.003 -29.528 1.00 78.69 73 GLU A C 1
ATOM 558 O O . GLU A 1 73 ? 31.079 -5.070 -29.159 1.00 78.69 73 GLU A O 1
ATOM 563 N N . PRO A 1 74 ? 31.270 -2.852 -29.444 1.00 76.06 74 PRO A N 1
ATOM 564 C CA . PRO A 1 74 ? 32.625 -2.795 -28.907 1.00 76.06 74 PRO A CA 1
ATOM 565 C C . PRO A 1 74 ? 32.637 -3.133 -27.410 1.00 76.06 74 PRO A C 1
ATOM 567 O O . PRO A 1 74 ? 31.944 -2.509 -26.610 1.00 76.06 74 PRO A O 1
ATOM 570 N N . VAL A 1 75 ? 33.460 -4.112 -27.019 1.00 75.19 75 VAL A N 1
ATOM 571 C CA . VAL A 1 75 ? 33.553 -4.590 -25.629 1.00 75.19 75 VAL A CA 1
ATOM 572 C C . VAL A 1 75 ? 34.082 -3.479 -24.703 1.00 75.19 75 VAL A C 1
ATOM 574 O O . VAL A 1 75 ? 35.252 -3.103 -24.844 1.00 75.19 75 VAL A O 1
ATOM 577 N N . PRO A 1 76 ? 33.307 -3.003 -23.706 1.00 75.50 76 PRO A N 1
ATOM 578 C CA . PRO A 1 76 ? 33.790 -2.013 -22.744 1.00 75.50 76 PRO A CA 1
ATOM 579 C C . PRO A 1 76 ? 34.982 -2.549 -21.929 1.00 75.50 76 PRO A C 1
ATOM 581 O O . PRO A 1 76 ? 34.995 -3.741 -21.593 1.00 75.50 76 PRO A O 1
ATOM 584 N N . PRO A 1 77 ? 35.971 -1.707 -21.574 1.00 69.69 77 PRO A N 1
ATOM 585 C CA . PRO A 1 77 ? 37.187 -2.157 -20.897 1.00 69.69 77 PRO A CA 1
ATOM 586 C C . PRO A 1 77 ? 36.907 -2.843 -19.548 1.00 69.69 77 PRO A C 1
ATOM 588 O O . PRO A 1 77 ? 37.579 -3.816 -19.212 1.00 69.69 77 PRO A O 1
ATOM 591 N N . GLU A 1 78 ? 35.859 -2.449 -18.821 1.00 69.38 78 GLU A N 1
ATOM 592 C CA . GLU A 1 78 ? 35.432 -3.072 -17.557 1.00 69.38 78 GLU A CA 1
ATOM 593 C C . GLU A 1 78 ? 35.114 -4.573 -17.679 1.00 69.38 78 GLU A C 1
ATOM 595 O O . GLU A 1 78 ? 35.269 -5.323 -16.714 1.00 69.38 78 GLU A O 1
ATOM 600 N N . VAL A 1 79 ? 34.675 -5.039 -18.852 1.00 66.62 79 VAL A N 1
ATOM 601 C CA . VAL A 1 79 ? 34.301 -6.448 -19.078 1.00 66.62 79 VAL A CA 1
ATOM 602 C C . VAL A 1 79 ? 35.541 -7.316 -19.316 1.00 66.62 79 VAL A C 1
ATOM 604 O O . VAL A 1 79 ? 35.545 -8.502 -18.984 1.00 66.62 79 VAL A O 1
ATOM 607 N N . GLN A 1 80 ? 36.623 -6.722 -19.823 1.00 59.56 80 GLN A N 1
ATOM 608 C CA . GLN A 1 80 ? 37.848 -7.424 -20.217 1.00 59.56 80 GLN A CA 1
ATOM 609 C C . GLN A 1 80 ? 38.626 -7.980 -19.008 1.00 59.56 80 GLN A C 1
ATOM 611 O O . GLN A 1 80 ? 39.309 -8.995 -19.129 1.00 59.56 80 GLN A O 1
ATOM 616 N N . PHE A 1 81 ? 38.471 -7.377 -17.822 1.00 54.25 81 PHE A N 1
ATOM 617 C CA . PHE A 1 81 ? 39.191 -7.766 -16.598 1.00 54.25 81 PHE A CA 1
ATOM 618 C C . PHE A 1 81 ? 38.382 -8.648 -15.624 1.00 54.25 81 PHE A C 1
ATOM 620 O O . PHE A 1 81 ? 38.939 -9.164 -14.656 1.00 54.25 81 PHE A O 1
ATOM 627 N N . GLY A 1 82 ? 37.083 -8.870 -15.866 1.00 54.03 82 GLY A N 1
ATOM 628 C CA . GLY A 1 82 ? 36.208 -9.637 -14.962 1.00 54.03 82 GLY A CA 1
ATOM 629 C C . GLY A 1 82 ? 36.275 -11.169 -15.100 1.00 54.03 82 GLY A C 1
ATOM 630 O O . GLY A 1 82 ? 35.778 -11.888 -14.235 1.00 54.03 82 GLY A O 1
ATOM 631 N N . GLY A 1 83 ? 36.879 -11.689 -16.174 1.00 54.53 83 GLY A N 1
ATOM 632 C CA . GLY A 1 83 ? 36.858 -13.111 -16.561 1.00 54.53 83 GLY A CA 1
ATOM 633 C C . GLY A 1 83 ? 37.965 -13.999 -15.968 1.00 54.53 83 GLY A C 1
ATOM 634 O O . GLY A 1 83 ? 38.383 -14.958 -16.612 1.00 54.53 83 GLY A O 1
ATOM 635 N N . GLY A 1 84 ? 38.483 -13.688 -14.775 1.00 47.91 84 GLY A N 1
ATOM 636 C CA . GLY A 1 84 ? 39.729 -14.263 -14.230 1.00 47.91 84 GLY A CA 1
ATOM 637 C C . GLY A 1 84 ? 39.630 -15.577 -13.432 1.00 47.91 84 GLY A C 1
ATOM 638 O O . GLY A 1 84 ? 40.597 -15.969 -12.782 1.00 47.91 84 GLY A O 1
ATOM 639 N N . GLY A 1 85 ? 38.487 -16.265 -13.425 1.00 54.59 85 GLY A N 1
ATOM 640 C CA . GLY A 1 85 ? 38.250 -17.446 -12.580 1.00 54.59 85 GLY A CA 1
ATOM 641 C C . GLY A 1 85 ? 38.862 -18.755 -13.101 1.00 54.59 85 GLY A C 1
ATOM 642 O O . GLY A 1 85 ? 38.114 -19.667 -13.451 1.00 54.59 85 GLY A O 1
ATOM 643 N N . ARG A 1 86 ? 40.198 -18.892 -13.148 1.00 51.06 86 ARG A N 1
ATOM 644 C CA . ARG A 1 86 ? 40.864 -20.145 -13.570 1.00 51.06 86 ARG A CA 1
ATOM 645 C C . ARG A 1 86 ? 41.990 -20.624 -12.646 1.00 51.06 86 ARG A C 1
ATOM 647 O O . ARG A 1 86 ? 43.114 -20.147 -12.718 1.00 51.06 86 ARG A O 1
ATOM 654 N N . GLY A 1 87 ? 41.689 -21.710 -11.932 1.00 38.94 87 GLY A N 1
ATOM 655 C CA . GLY A 1 87 ? 42.630 -22.805 -11.679 1.00 38.94 87 GLY A CA 1
ATOM 656 C C . GLY A 1 87 ? 43.612 -22.622 -10.525 1.00 38.94 87 GLY A C 1
ATOM 657 O O . GLY A 1 87 ? 44.635 -21.955 -10.654 1.00 38.94 87 GLY A O 1
ATOM 658 N N . GLY A 1 88 ? 43.376 -23.353 -9.434 1.00 50.91 88 GLY A N 1
ATOM 659 C CA . GLY A 1 88 ? 44.426 -23.608 -8.453 1.00 50.91 88 GLY A CA 1
ATOM 660 C C . GLY A 1 88 ? 45.597 -24.363 -9.090 1.00 50.91 88 GLY A C 1
ATOM 661 O O . GLY A 1 88 ? 45.400 -25.369 -9.770 1.00 50.91 88 GLY A O 1
ATOM 662 N N . ARG A 1 89 ? 46.821 -23.892 -8.836 1.00 44.94 89 ARG A N 1
ATOM 663 C CA . ARG A 1 89 ? 48.065 -24.634 -9.083 1.00 44.94 89 ARG A CA 1
ATOM 664 C C . ARG A 1 89 ? 48.737 -24.943 -7.751 1.00 44.94 89 ARG A C 1
ATOM 666 O O . ARG A 1 89 ? 49.702 -24.296 -7.360 1.00 44.94 89 ARG A O 1
ATOM 673 N N . GLY A 1 90 ? 48.201 -25.942 -7.055 1.00 41.78 90 GLY A N 1
ATOM 674 C CA . GLY A 1 90 ? 49.018 -26.724 -6.133 1.00 41.78 90 GLY A CA 1
ATOM 675 C C . GLY A 1 90 ? 49.930 -27.644 -6.950 1.00 41.78 90 GLY A C 1
ATOM 676 O O . GLY A 1 90 ? 49.469 -28.237 -7.922 1.00 41.78 90 GLY A O 1
ATOM 677 N N . GLY A 1 91 ? 51.205 -27.749 -6.573 1.00 41.62 91 GLY A N 1
ATOM 678 C CA . GLY A 1 91 ? 52.191 -28.597 -7.258 1.00 41.62 91 GLY A CA 1
ATOM 679 C C . GLY A 1 91 ? 53.390 -27.807 -7.779 1.00 41.62 91 GLY A C 1
ATOM 680 O O . GLY A 1 91 ? 53.361 -27.263 -8.878 1.00 41.62 91 GLY A O 1
ATOM 681 N N . GLY A 1 92 ? 54.454 -27.759 -6.978 1.00 33.59 92 GLY A N 1
ATOM 682 C CA . GLY A 1 92 ? 55.705 -27.079 -7.313 1.00 33.59 92 GLY A CA 1
ATOM 683 C C . GLY A 1 92 ? 56.760 -27.319 -6.238 1.00 33.59 92 GLY A C 1
ATOM 684 O O . GLY A 1 92 ? 56.982 -26.469 -5.381 1.00 33.59 92 GLY A O 1
ATOM 685 N N . GLN A 1 93 ? 57.369 -28.506 -6.250 1.00 45.56 93 GLN A N 1
ATOM 686 C CA . GLN A 1 93 ? 58.385 -28.928 -5.286 1.00 45.56 93 GLN A CA 1
ATOM 687 C C . GLN A 1 93 ? 59.538 -27.917 -5.171 1.00 45.56 93 GLN A C 1
ATOM 689 O O . GLN A 1 93 ? 60.170 -27.562 -6.166 1.00 45.56 93 GLN A O 1
ATOM 694 N N . ARG A 1 94 ? 59.912 -27.581 -3.932 1.00 37.19 94 ARG A N 1
ATOM 695 C CA . ARG A 1 94 ? 61.291 -27.214 -3.580 1.00 37.19 94 ARG A CA 1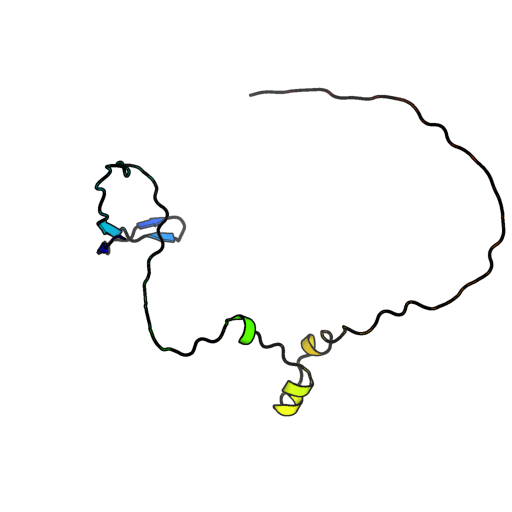
ATOM 696 C C . ARG A 1 94 ? 61.715 -27.996 -2.344 1.00 37.19 94 ARG A C 1
ATOM 698 O O . ARG A 1 94 ? 61.342 -27.669 -1.224 1.00 37.19 94 ARG A O 1
ATOM 705 N N . ALA A 1 95 ? 62.461 -29.068 -2.584 1.00 36.69 95 ALA A N 1
ATOM 706 C CA . ALA A 1 95 ? 63.114 -29.846 -1.543 1.00 36.69 95 ALA A CA 1
ATOM 707 C C . ALA A 1 95 ? 64.442 -29.192 -1.125 1.00 36.69 95 ALA A C 1
ATOM 709 O O . ALA A 1 95 ? 65.112 -28.579 -1.954 1.00 36.69 95 ALA A O 1
ATOM 710 N N . GLY A 1 96 ? 64.858 -29.422 0.125 1.00 33.47 96 GLY A N 1
ATOM 711 C CA . GLY A 1 96 ? 66.255 -29.275 0.555 1.00 33.47 96 GLY A CA 1
ATOM 712 C C . GLY A 1 96 ? 66.565 -28.062 1.439 1.00 33.47 96 GLY A C 1
ATOM 713 O O . GLY A 1 96 ? 66.966 -27.016 0.945 1.00 33.47 96 GLY A O 1
ATOM 714 N N . GLY A 1 97 ? 66.495 -28.250 2.760 1.00 33.69 97 GLY A N 1
ATOM 715 C CA . GLY A 1 97 ? 66.964 -27.285 3.764 1.00 33.69 97 GLY A CA 1
ATOM 716 C C . GLY A 1 97 ? 67.111 -27.952 5.134 1.00 33.69 97 GLY A C 1
ATOM 717 O O . GLY A 1 97 ? 66.135 -28.100 5.857 1.00 33.69 97 GLY A O 1
ATOM 718 N N . ARG A 1 98 ? 68.317 -28.437 5.456 1.00 33.62 98 ARG A N 1
ATOM 719 C CA . ARG A 1 98 ? 68.625 -29.182 6.693 1.00 33.62 98 ARG A CA 1
ATOM 720 C C . ARG A 1 98 ? 68.725 -28.262 7.922 1.00 33.62 98 ARG A C 1
ATOM 722 O O . ARG A 1 98 ? 69.489 -27.307 7.865 1.00 33.62 98 ARG A O 1
ATOM 729 N N . GLY A 1 99 ? 68.184 -28.715 9.060 1.00 30.42 99 GLY A N 1
ATOM 730 C CA . GLY A 1 99 ? 68.960 -28.775 10.313 1.00 30.42 99 GLY A CA 1
ATOM 731 C C . GLY A 1 99 ? 68.434 -28.045 11.562 1.00 30.42 99 GLY A C 1
ATOM 732 O O . GLY A 1 99 ? 68.228 -26.841 11.513 1.00 30.42 99 GLY A O 1
ATOM 733 N N . ARG A 1 100 ? 68.427 -28.802 12.682 1.00 35.88 100 ARG A N 1
ATOM 734 C CA . ARG A 1 100 ? 68.414 -28.415 14.121 1.00 35.88 100 ARG A CA 1
ATOM 735 C C . ARG A 1 100 ? 67.132 -27.751 14.655 1.00 35.88 100 ARG A C 1
ATOM 737 O O . ARG A 1 100 ? 66.618 -26.833 14.037 1.00 35.88 100 ARG A O 1
ATOM 744 N N . GLU A 1 101 ? 66.454 -28.279 15.683 1.00 32.81 101 GLU A N 1
ATOM 745 C CA . GLU A 1 101 ? 66.831 -28.662 17.076 1.00 32.81 101 GLU A CA 1
ATOM 746 C C . GLU A 1 101 ? 66.872 -27.483 18.062 1.00 32.81 101 GLU A C 1
ATOM 748 O O . GLU A 1 101 ? 67.523 -26.477 17.794 1.00 32.81 101 GLU A O 1
ATOM 753 N N . GLY A 1 102 ? 66.217 -27.681 19.217 1.00 30.45 102 GLY A N 1
ATOM 754 C CA . GLY A 1 102 ? 66.075 -26.732 20.332 1.00 30.45 102 GLY A CA 1
ATOM 755 C C . GLY A 1 102 ? 64.879 -25.772 20.179 1.00 30.45 102 GLY A C 1
ATOM 756 O O . GLY A 1 102 ? 64.655 -25.233 19.101 1.00 30.45 102 GLY A O 1
ATOM 757 N N . ASP A 1 103 ? 64.049 -25.508 21.192 1.00 35.06 103 ASP A N 1
ATOM 758 C CA . ASP A 1 103 ? 63.960 -26.112 22.531 1.00 35.06 103 ASP A CA 1
ATOM 759 C C . ASP A 1 103 ? 62.553 -25.908 23.133 1.00 35.06 103 ASP A C 1
ATOM 761 O O . ASP A 1 103 ? 61.704 -25.229 22.549 1.00 35.06 103 ASP A O 1
ATOM 765 N N . ALA A 1 104 ? 62.286 -26.532 24.284 1.00 34.38 104 ALA A N 1
ATOM 766 C CA . ALA A 1 104 ? 60.984 -26.485 24.951 1.00 34.38 104 ALA A CA 1
ATOM 767 C C . ALA A 1 104 ? 60.659 -25.135 25.637 1.00 34.38 104 ALA A C 1
ATOM 769 O O . ALA A 1 104 ? 61.516 -24.298 25.907 1.00 34.38 104 ALA A O 1
ATOM 770 N N . GLN A 1 105 ? 59.370 -24.959 25.933 1.00 41.81 105 GLN A N 1
ATOM 771 C CA . GLN A 1 105 ? 58.750 -23.776 26.542 1.00 41.81 105 GLN A CA 1
ATOM 772 C C . GLN A 1 105 ? 59.092 -23.624 28.042 1.00 41.81 105 GLN A C 1
ATOM 774 O O . GLN A 1 105 ? 59.436 -24.611 28.694 1.00 41.81 105 GLN A O 1
ATOM 779 N N . PRO A 1 106 ? 58.924 -22.421 28.626 1.00 45.41 106 PRO A N 1
ATOM 780 C CA . PRO A 1 106 ? 57.802 -22.280 29.567 1.00 45.41 106 PRO A CA 1
ATOM 781 C C . PRO A 1 106 ? 57.051 -20.930 29.473 1.00 45.41 106 PRO A C 1
ATOM 783 O O . PRO A 1 106 ? 57.316 -20.106 28.600 1.00 45.41 106 PRO A O 1
ATOM 786 N N . ALA A 1 107 ? 56.054 -20.756 30.346 1.00 39.19 107 ALA A N 1
ATOM 787 C CA . ALA A 1 107 ? 55.109 -19.633 30.396 1.00 39.19 107 ALA A CA 1
ATOM 788 C C . ALA A 1 107 ? 55.318 -18.721 31.633 1.00 39.19 107 ALA A C 1
ATOM 790 O O . ALA A 1 107 ? 56.251 -18.947 32.400 1.00 39.19 107 ALA A O 1
ATOM 791 N N . ASP A 1 108 ? 54.373 -17.783 31.845 1.00 34.56 108 ASP A N 1
ATOM 792 C CA . ASP A 1 108 ? 54.231 -16.858 33.001 1.00 34.56 108 ASP A CA 1
ATOM 793 C C . ASP A 1 108 ? 55.161 -15.609 32.943 1.00 34.56 108 ASP A C 1
ATOM 795 O O . ASP A 1 108 ? 56.230 -15.673 32.346 1.00 34.56 108 ASP A O 1
ATOM 799 N N . VAL A 1 109 ? 54.842 -14.394 33.431 1.00 39.25 109 VAL A N 1
ATOM 800 C CA . VAL A 1 109 ? 53.813 -13.874 34.369 1.00 39.25 109 VAL A CA 1
ATOM 801 C C . VAL A 1 109 ? 53.454 -12.407 34.008 1.00 39.25 109 VAL A C 1
ATOM 803 O O . VAL A 1 109 ? 54.278 -11.715 33.416 1.00 39.25 109 VAL A O 1
ATOM 806 N N . GLY A 1 110 ? 52.334 -11.859 34.515 1.00 30.92 110 GLY A N 1
ATOM 807 C CA . GLY A 1 110 ? 52.370 -10.493 35.097 1.00 30.92 110 GLY A CA 1
ATOM 808 C C . GLY A 1 110 ? 51.465 -9.373 34.535 1.00 30.92 110 GLY A C 1
ATOM 809 O O . GLY A 1 110 ? 51.738 -8.780 33.501 1.00 30.92 110 GLY A O 1
ATOM 810 N N . SER A 1 111 ? 50.448 -9.019 35.333 1.00 38.25 111 SER A N 1
ATOM 811 C CA . SER A 1 111 ? 49.690 -7.744 35.448 1.00 38.25 111 SER A CA 1
ATOM 812 C C . SER A 1 111 ? 50.226 -6.472 34.749 1.00 38.25 111 SER A C 1
ATOM 814 O O . SER A 1 111 ? 51.395 -6.125 34.889 1.00 38.25 111 SER A O 1
ATOM 816 N N . THR A 1 112 ? 49.389 -5.616 34.149 1.00 40.88 112 THR A N 1
ATOM 817 C CA . THR A 1 112 ? 48.558 -4.562 34.806 1.00 40.88 112 THR A CA 1
ATOM 818 C C . THR A 1 112 ? 47.799 -3.783 33.703 1.00 40.88 112 THR A C 1
ATOM 820 O O . THR A 1 112 ? 48.258 -3.766 32.569 1.00 40.88 112 THR A O 1
ATOM 823 N N . GLY A 1 113 ? 46.667 -3.094 33.896 1.00 36.50 113 GLY A N 1
ATOM 824 C CA . GLY A 1 113 ? 45.755 -2.931 35.034 1.00 36.50 113 GLY A CA 1
ATOM 825 C C . GLY A 1 113 ? 44.642 -1.921 34.666 1.00 36.50 113 GLY A C 1
ATOM 826 O O . GLY A 1 113 ? 44.915 -0.935 33.989 1.00 36.50 113 GLY A O 1
ATOM 827 N N . ALA A 1 114 ? 43.398 -2.156 35.097 1.00 46.34 114 ALA A N 1
ATOM 828 C CA . ALA A 1 114 ? 42.339 -1.130 35.157 1.00 46.34 114 ALA A CA 1
ATOM 829 C C . ALA A 1 114 ? 42.420 -0.436 36.540 1.00 46.34 114 ALA A C 1
ATOM 831 O O . ALA A 1 114 ? 42.917 -1.081 37.469 1.00 46.34 114 ALA A O 1
ATOM 832 N N . PRO A 1 115 ? 42.004 0.837 36.732 1.00 50.75 115 PRO A N 1
ATOM 833 C CA . PRO A 1 115 ? 40.622 1.315 36.542 1.00 50.75 115 PRO A CA 1
ATOM 834 C C . PRO A 1 115 ? 40.594 2.668 35.753 1.00 50.75 115 PRO A C 1
ATOM 836 O O . PRO A 1 115 ? 41.555 2.952 35.050 1.00 50.75 115 PRO A O 1
ATOM 839 N N . ALA A 1 116 ? 39.564 3.529 35.716 1.00 43.75 116 ALA A N 1
ATOM 840 C CA . ALA A 1 116 ? 38.367 3.658 36.552 1.00 43.75 116 ALA A CA 1
ATOM 841 C C . ALA A 1 116 ? 37.140 4.279 35.842 1.00 43.75 116 ALA A C 1
ATOM 843 O O . ALA A 1 116 ? 37.168 4.645 34.673 1.00 43.75 116 ALA A O 1
ATOM 844 N N . ALA A 1 117 ? 36.058 4.358 36.616 1.00 42.25 117 ALA A N 1
ATOM 845 C CA . ALA A 1 117 ? 34.749 4.926 36.334 1.00 42.25 117 ALA A CA 1
ATOM 846 C C . ALA A 1 117 ? 34.690 6.466 36.297 1.00 42.25 117 ALA A C 1
ATOM 848 O O . ALA A 1 117 ? 35.379 7.146 37.056 1.00 42.25 117 ALA A O 1
ATOM 849 N N . SER A 1 118 ? 33.713 6.989 35.558 1.00 47.09 118 SER A N 1
ATOM 850 C CA . SER A 1 118 ? 33.010 8.231 35.892 1.00 47.09 118 SER A CA 1
ATOM 851 C C . SER A 1 118 ? 31.561 8.144 35.403 1.00 47.09 118 SER A C 1
ATOM 853 O O . SER A 1 118 ? 31.281 7.632 34.321 1.00 47.09 118 SER A O 1
ATOM 855 N N . ALA A 1 119 ? 30.633 8.589 36.247 1.00 40.31 119 ALA A N 1
ATOM 856 C CA . ALA A 1 119 ? 29.204 8.633 35.965 1.00 40.31 119 ALA A CA 1
ATOM 857 C C . ALA A 1 119 ? 28.729 10.085 36.010 1.00 40.31 119 ALA A C 1
ATOM 859 O O . ALA A 1 119 ? 29.122 10.806 36.930 1.00 40.31 119 ALA A O 1
ATOM 860 N N . GLN A 1 120 ? 27.871 10.464 35.061 1.00 46.28 120 GLN A N 1
ATOM 861 C CA . GLN A 1 120 ? 26.824 11.487 35.168 1.00 46.28 120 GLN A CA 1
ATOM 862 C C . GLN A 1 120 ? 25.899 11.383 33.951 1.00 46.28 120 GLN A C 1
ATOM 864 O O . GLN A 1 120 ? 26.432 11.156 32.843 1.00 46.28 120 GLN A O 1
#

Foldseek 3Di:
DKAWDDWAPDWDADPNDTDIDTDIGDDCPVVPDDPPDDDDDDDDPDDDPPDDDDDPVVVDDDDAPVNCVVVVHDDDPVRVPPPPPDDDDDDDDDDDDDDDDDDDDDDDDDDDDDDDDDDD

Secondary structure (DSSP, 8-state):
--EEEEE-S--EEETTEEE--EEEE---TT----TT------------SS-----TTTT-----HHHHHHTTPPPPHHHHTS--------------------------------------

pLDDT: mean 72.53, std 23.31, range [30.42, 96.12]

Sequence (120 aa):
VGTVSQIRLQPVVVQNVTTYGTIIDVPNKDLKLKPGMTANLKVQIARRADVLRVPNAALRFRPSTDVFAALNEPVPPEVQFGGGGRGGRGGGQRAGGRGREGDAQPADVGSTGAPAASAQ

Radius of gyration: 33.67 Å; chains: 1; bounding box: 82×45×70 Å